Protein AF-A0A7U9R9S9-F1 (afdb_monomer)

Radius of gyration: 29.41 Å; Cα contacts (8 Å, |Δi|>4): 65; chains: 1; bounding box: 65×50×63 Å

pLDDT: mean 79.57, std 16.46, range [42.09, 96.12]

Sequence (60 aa):
MIAAPLSVAAMSPAPYALELSDVERKPDIDWQYKVIDGVLYRRLYNYSTKTPLTDWEIVP

Mean predicted aligned error: 14.35 Å

Foldseek 3Di:
DDDDDDDDPPPPPDPPPPPPPPPPDDFDWDWDWDADPNWIWIFIAGPRVRDTPDDIDTDD

Solvent-accessible surface area (backbone atoms only — not comparable to full-atom values): 4143 Å² total; per-residue (Å²): 135,83,82,84,81,86,73,84,79,76,79,69,77,74,80,80,73,75,80,74,69,78,75,80,71,74,74,48,65,49,79,45,74,50,74,56,98,90,44,43,29,36,26,44,31,29,68,70,79,72,41,71,77,46,70,82,41,80,56,132

Nearest PDB structures (foldseek):
  8fnh-assembly1_G  TM=5.214E-01  e=1.366E+00  Homo sapiens
  4flz-assembly1_A  TM=5.350E-01  e=1.366E+00  Pyrococcus abyssi GE5
  7u32-assembly1_F  TM=5.143E-01  e=2.878E+00  Visna/maedi virus EV1 KV1772
  4p57-assembly2_D  TM=2.625E-01  e=9.365E+00  Homo sapiens

Secondary structure (DSSP, 8-state):
------------------------PPP-EEEEEEEETTEEEEEEEETTTTEESS--EE--

Structure (mmCIF, N/CA/C/O backbone):
data_AF-A0A7U9R9S9-F1
#
_entry.id   AF-A0A7U9R9S9-F1
#
loop_
_atom_site.group_PDB
_atom_site.id
_atom_site.type_symbol
_atom_site.label_atom_id
_atom_site.label_alt_id
_atom_site.label_comp_id
_atom_site.label_asym_id
_atom_site.label_entity_id
_atom_site.label_seq_id
_atom_site.pdbx_PDB_ins_code
_atom_site.Cartn_x
_atom_site.Cartn_y
_atom_site.Cartn_z
_atom_site.occupancy
_atom_site.B_iso_or_equiv
_atom_site.auth_seq_id
_atom_site.auth_comp_id
_atom_site.auth_asym_id
_atom_site.auth_atom_id
_atom_site.pdbx_PDB_model_num
ATOM 1 N N . MET A 1 1 ? 53.548 -41.309 -47.725 1.00 42.09 1 MET A N 1
ATOM 2 C CA . MET A 1 1 ? 53.378 -40.271 -46.691 1.00 42.09 1 MET A CA 1
ATOM 3 C C . MET A 1 1 ? 52.223 -39.370 -47.116 1.00 42.09 1 MET A C 1
ATOM 5 O O . MET A 1 1 ? 52.350 -38.6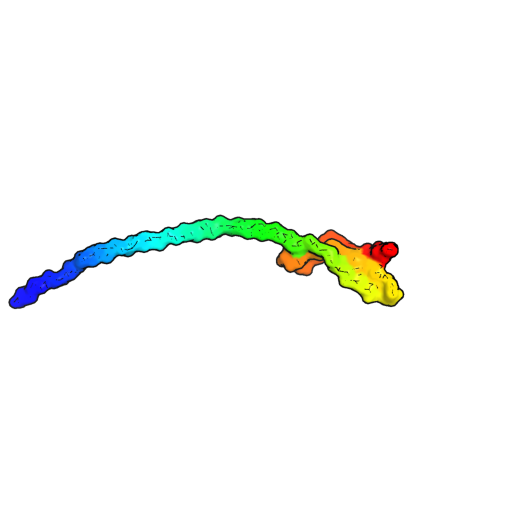53 -48.091 1.00 42.09 1 MET A O 1
ATOM 9 N N . ILE A 1 2 ? 51.073 -39.593 -46.473 1.00 47.56 2 ILE A N 1
ATOM 10 C CA . ILE A 1 2 ? 49.968 -38.684 -46.110 1.00 47.56 2 ILE A CA 1
ATOM 11 C C . ILE A 1 2 ? 49.763 -37.406 -46.956 1.00 47.56 2 ILE A C 1
ATOM 13 O O . ILE A 1 2 ? 50.508 -36.441 -46.820 1.00 47.56 2 ILE A O 1
ATOM 17 N N . ALA A 1 3 ? 48.682 -37.372 -47.746 1.00 53.47 3 ALA A N 1
ATOM 18 C CA . ALA A 1 3 ? 48.050 -36.125 -48.177 1.00 53.47 3 ALA A CA 1
ATOM 19 C C . ALA A 1 3 ? 47.212 -35.587 -47.006 1.00 53.47 3 ALA A C 1
ATOM 21 O O . ALA A 1 3 ? 46.388 -36.315 -46.450 1.00 53.47 3 ALA A O 1
ATOM 22 N N . ALA A 1 4 ? 47.463 -34.347 -46.594 1.00 61.47 4 ALA A N 1
ATOM 23 C CA . ALA A 1 4 ? 46.722 -33.703 -45.516 1.00 61.47 4 ALA A CA 1
ATOM 24 C C . ALA A 1 4 ? 45.255 -33.479 -45.924 1.00 61.47 4 ALA A C 1
ATOM 26 O O . ALA A 1 4 ? 45.014 -32.960 -47.015 1.00 61.47 4 ALA A O 1
ATOM 27 N N . PRO A 1 5 ? 44.268 -33.811 -45.077 1.00 66.94 5 PRO A N 1
ATOM 28 C CA . PRO A 1 5 ? 42.941 -33.244 -45.210 1.00 66.94 5 PRO A CA 1
ATOM 29 C C . PRO A 1 5 ? 42.827 -31.958 -44.373 1.00 66.94 5 PRO A C 1
ATOM 31 O O . PRO A 1 5 ? 43.703 -31.649 -43.565 1.00 66.94 5 PRO A O 1
ATOM 34 N N . LEU A 1 6 ? 41.659 -31.318 -44.500 1.00 52.62 6 LEU A N 1
ATOM 35 C CA . LEU A 1 6 ? 41.086 -30.226 -43.696 1.00 52.62 6 LEU A CA 1
ATOM 36 C C . LEU A 1 6 ? 41.292 -28.829 -44.321 1.00 52.62 6 LEU A C 1
ATOM 38 O O . LEU A 1 6 ? 42.381 -28.467 -44.732 1.00 52.62 6 LEU A O 1
ATOM 42 N N . SER A 1 7 ? 40.281 -27.973 -44.433 1.00 51.97 7 SER A N 1
ATOM 43 C CA . SER A 1 7 ? 39.079 -27.880 -43.612 1.00 51.97 7 SER A CA 1
ATOM 44 C C . SER A 1 7 ? 37.991 -27.159 -44.407 1.00 51.97 7 SER A C 1
ATOM 46 O O . SER A 1 7 ? 38.258 -26.105 -44.985 1.00 51.97 7 SER A O 1
ATOM 48 N N . VAL A 1 8 ? 36.770 -27.703 -44.448 1.00 58.34 8 VAL A N 1
ATOM 49 C CA . VAL A 1 8 ? 35.612 -26.907 -44.868 1.00 58.34 8 VAL A CA 1
ATOM 50 C C . VAL A 1 8 ? 35.514 -25.766 -43.861 1.00 58.34 8 VAL A C 1
ATOM 52 O O . VAL A 1 8 ? 35.384 -26.008 -42.661 1.00 58.34 8 VAL A O 1
ATOM 55 N N . ALA A 1 9 ? 35.701 -24.529 -44.316 1.00 54.62 9 ALA A N 1
ATOM 56 C CA . ALA A 1 9 ? 35.523 -23.368 -43.465 1.00 54.62 9 ALA A CA 1
ATOM 57 C C . ALA A 1 9 ? 34.073 -23.405 -42.977 1.00 54.62 9 ALA A C 1
ATOM 59 O O . ALA A 1 9 ? 33.142 -23.155 -43.743 1.00 54.62 9 ALA A O 1
ATOM 60 N N . ALA A 1 10 ? 33.888 -23.818 -41.723 1.00 58.12 10 ALA A N 1
ATOM 61 C CA . ALA A 1 10 ? 32.617 -23.748 -41.042 1.00 58.12 10 ALA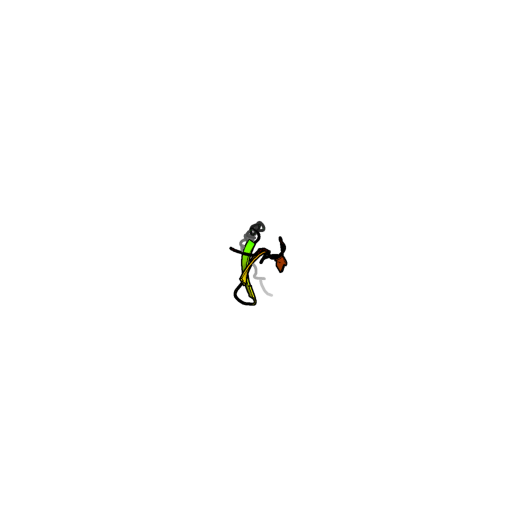 A CA 1
ATOM 62 C C . ALA A 1 10 ? 32.209 -22.277 -41.074 1.00 58.12 10 ALA A C 1
ATOM 64 O O . ALA A 1 10 ? 32.813 -21.441 -40.402 1.00 58.12 10 ALA A O 1
ATOM 65 N N . MET A 1 11 ? 31.229 -21.962 -41.918 1.00 54.50 11 MET A N 1
ATOM 66 C CA . MET A 1 11 ? 30.508 -20.705 -41.873 1.00 54.50 11 MET A CA 1
ATOM 67 C C . MET A 1 11 ? 29.864 -20.658 -40.489 1.00 54.50 11 MET A C 1
ATOM 69 O O . MET A 1 11 ? 28.798 -21.225 -40.275 1.00 54.50 11 MET A O 1
ATOM 73 N N . SER A 1 12 ? 30.569 -20.085 -39.520 1.00 62.16 12 SER A N 1
ATOM 74 C CA . SER A 1 12 ? 29.997 -19.764 -38.225 1.00 62.16 12 SER A CA 1
ATOM 75 C C . SER A 1 12 ? 29.016 -18.630 -38.505 1.00 62.16 12 SER A C 1
ATOM 77 O O . SER A 1 12 ? 29.480 -17.554 -38.898 1.00 62.16 12 SER A O 1
ATOM 79 N N . PRO A 1 13 ? 27.684 -18.822 -38.422 1.00 61.81 13 PRO A N 1
ATOM 80 C CA . PRO A 1 13 ? 26.811 -17.667 -38.452 1.00 61.81 13 PRO A CA 1
ATOM 81 C C . PRO A 1 13 ? 27.204 -16.832 -37.235 1.00 61.81 13 PRO A C 1
ATOM 83 O O . PRO A 1 13 ? 27.156 -17.318 -36.103 1.00 61.81 13 PRO A O 1
ATOM 86 N N . ALA A 1 14 ? 27.686 -15.613 -37.488 1.00 64.75 14 ALA A N 1
ATOM 87 C CA . ALA A 1 14 ? 27.991 -14.658 -36.435 1.00 64.75 14 ALA A CA 1
ATOM 88 C C . ALA A 1 14 ? 26.811 -14.649 -35.452 1.00 64.75 14 ALA A C 1
ATOM 90 O O . ALA A 1 14 ? 25.663 -14.621 -35.911 1.00 64.75 14 ALA A O 1
ATOM 91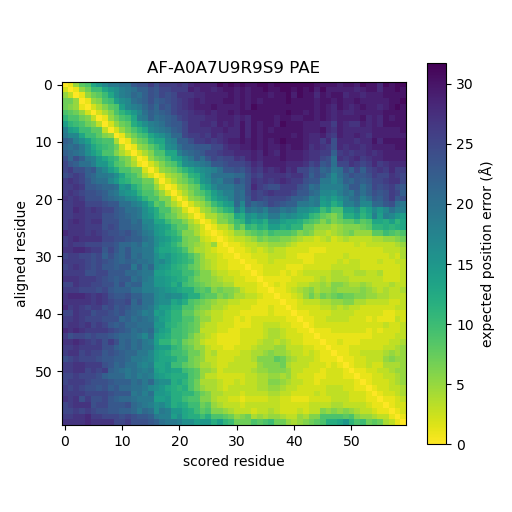 N N . PRO A 1 15 ? 27.045 -14.727 -34.130 1.00 62.31 15 PRO A N 1
ATOM 92 C CA . PRO A 1 15 ? 25.947 -14.661 -33.189 1.00 62.31 15 PRO A CA 1
ATOM 93 C C . PRO A 1 15 ? 25.290 -13.301 -33.400 1.00 62.31 15 PRO A C 1
ATOM 95 O O . PRO A 1 15 ? 25.922 -12.266 -33.198 1.00 62.31 15 PRO A O 1
ATOM 98 N N . TYR A 1 16 ? 24.044 -13.298 -33.872 1.00 62.47 16 TYR A N 1
ATOM 99 C CA . TYR A 1 16 ? 23.215 -12.104 -33.846 1.00 62.47 16 TYR A CA 1
ATOM 100 C C . TYR A 1 16 ? 22.993 -11.816 -32.365 1.00 62.47 16 TYR A C 1
ATOM 102 O O . TYR A 1 16 ? 22.096 -12.376 -31.736 1.00 62.47 16 TYR A O 1
ATOM 110 N N . ALA A 1 17 ? 23.896 -11.029 -31.785 1.00 64.50 17 ALA A N 1
ATOM 111 C CA . ALA A 1 17 ? 23.721 -10.464 -30.469 1.00 64.50 17 ALA A CA 1
ATOM 112 C C . ALA A 1 17 ? 22.473 -9.591 -30.572 1.00 64.50 17 ALA A C 1
ATOM 114 O O . ALA A 1 17 ? 22.479 -8.538 -31.208 1.00 64.50 17 ALA A O 1
ATOM 115 N N . LEU A 1 18 ? 21.364 -10.095 -30.034 1.00 66.25 18 LEU A N 1
ATOM 116 C CA . LEU A 1 18 ? 20.211 -9.262 -29.761 1.00 66.25 18 LEU A CA 1
ATOM 117 C C . LEU A 1 18 ? 20.697 -8.261 -28.719 1.00 66.25 18 LEU A C 1
ATOM 119 O O . LEU A 1 18 ? 20.858 -8.617 -27.553 1.00 66.25 18 LEU A O 1
ATOM 123 N N . GLU A 1 19 ? 21.006 -7.049 -29.173 1.00 67.19 19 GLU A N 1
ATOM 124 C CA . GLU A 1 19 ? 21.165 -5.877 -28.323 1.00 67.19 19 GLU A CA 1
ATOM 125 C C . GLU A 1 19 ? 19.862 -5.762 -27.525 1.00 67.19 19 GLU A C 1
ATOM 127 O O . GLU A 1 19 ? 18.851 -5.247 -28.006 1.00 67.19 19 GLU A O 1
ATOM 132 N N . LEU A 1 20 ? 19.850 -6.351 -26.328 1.00 67.31 20 LEU A N 1
ATOM 133 C CA . LEU A 1 20 ? 18.814 -6.144 -25.333 1.00 67.31 20 LEU A CA 1
ATOM 134 C C . LEU A 1 20 ? 18.980 -4.696 -24.895 1.00 67.31 20 LEU A C 1
ATOM 136 O O . LEU A 1 20 ? 19.635 -4.422 -23.898 1.00 67.31 20 LEU A O 1
ATOM 140 N N . SER A 1 21 ? 18.440 -3.763 -25.680 1.00 67.81 21 SER A N 1
ATOM 141 C CA . SER A 1 21 ? 18.232 -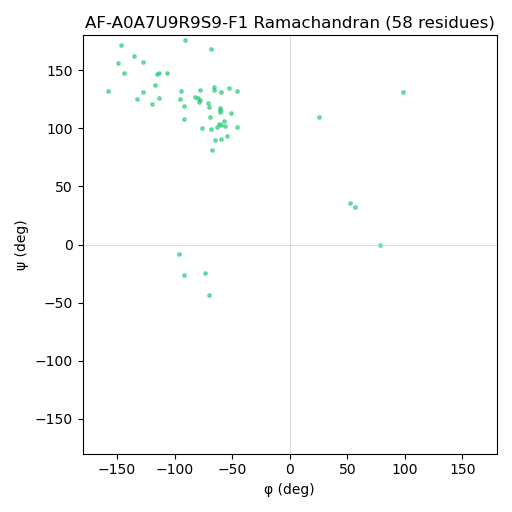2.396 -25.229 1.00 67.81 21 SER A CA 1
ATOM 142 C C . SER A 1 21 ? 17.498 -2.515 -23.904 1.00 67.81 21 SER A C 1
ATOM 144 O O . SER A 1 21 ? 16.384 -3.048 -23.905 1.00 67.81 21 SER A O 1
ATOM 146 N N . ASP A 1 22 ? 18.150 -2.134 -22.803 1.00 68.50 22 ASP A N 1
ATOM 147 C CA . ASP A 1 22 ? 17.583 -2.154 -21.460 1.00 68.50 22 ASP A CA 1
ATOM 148 C C . ASP A 1 22 ? 16.181 -1.554 -21.533 1.00 68.50 22 ASP A C 1
ATOM 150 O O . ASP A 1 22 ? 16.003 -0.343 -21.671 1.00 68.50 22 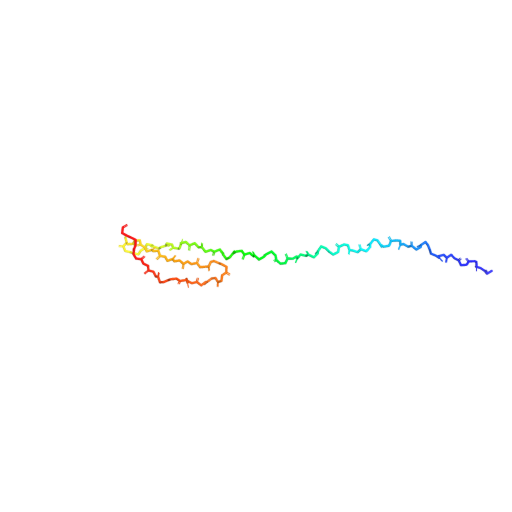ASP A O 1
ATOM 154 N N . VAL A 1 23 ? 15.168 -2.425 -21.543 1.00 71.44 23 VAL A N 1
ATOM 155 C CA . VAL A 1 23 ? 13.777 -1.994 -21.544 1.00 71.44 23 VAL A CA 1
ATOM 156 C C . VAL A 1 23 ? 13.593 -1.373 -20.178 1.00 71.44 23 VAL A C 1
ATOM 158 O O . VAL A 1 23 ? 13.462 -2.096 -19.188 1.00 71.44 23 VAL A O 1
ATOM 161 N N . GLU A 1 24 ? 13.662 -0.043 -20.127 1.00 70.75 24 GLU A N 1
ATOM 162 C CA . GLU A 1 24 ? 13.508 0.726 -18.904 1.00 70.75 24 GLU A CA 1
ATOM 163 C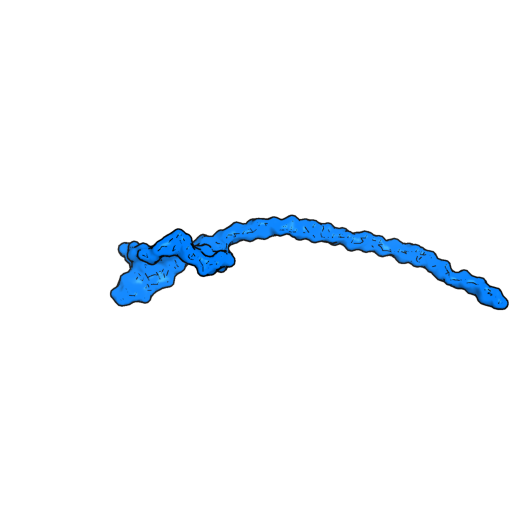 C . GLU A 1 24 ? 12.155 0.355 -18.297 1.00 7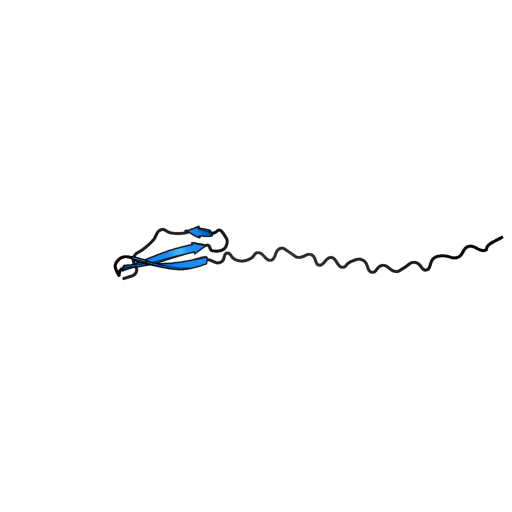0.75 24 GLU A C 1
ATOM 165 O O . GLU A 1 24 ? 11.082 0.729 -18.786 1.00 70.75 24 GLU A O 1
ATOM 170 N N . ARG A 1 25 ? 12.198 -0.493 -17.267 1.00 74.44 25 ARG A N 1
ATOM 171 C CA . ARG A 1 25 ? 10.991 -0.919 -16.577 1.00 74.44 25 ARG A CA 1
ATOM 172 C C . ARG A 1 25 ? 10.490 0.292 -15.821 1.00 74.44 25 ARG A C 1
ATOM 174 O O . ARG A 1 25 ? 11.178 0.796 -14.936 1.00 74.44 25 ARG A O 1
ATOM 181 N N . LYS A 1 26 ? 9.286 0.746 -16.169 1.00 80.31 26 LYS A N 1
ATOM 182 C CA . LYS A 1 26 ? 8.603 1.764 -15.374 1.00 80.31 26 LYS A CA 1
ATOM 183 C C . LYS A 1 26 ? 8.569 1.294 -13.917 1.00 80.31 26 LYS A C 1
ATOM 185 O O . LYS A 1 26 ? 8.273 0.116 -13.692 1.00 80.31 26 LYS A O 1
ATOM 190 N N . PRO A 1 27 ? 8.886 2.175 -12.953 1.00 84.12 27 PRO A N 1
ATOM 191 C CA . PRO A 1 27 ? 8.820 1.808 -11.554 1.00 84.12 27 PRO A CA 1
ATOM 192 C C . PRO A 1 27 ? 7.389 1.390 -11.219 1.00 84.12 27 PRO A C 1
ATOM 194 O O . PRO A 1 27 ? 6.426 2.071 -11.575 1.00 84.12 27 PRO A O 1
ATOM 197 N N . ASP A 1 28 ? 7.276 0.250 -10.556 1.00 90.69 28 ASP A N 1
ATOM 198 C CA . ASP A 1 28 ? 6.025 -0.296 -10.056 1.00 90.69 28 ASP A CA 1
ATOM 199 C C . ASP A 1 28 ? 5.646 0.504 -8.805 1.00 90.69 28 ASP A C 1
ATOM 201 O O . ASP A 1 28 ? 6.267 0.367 -7.748 1.00 90.69 28 ASP A O 1
ATOM 205 N N . ILE A 1 29 ? 4.730 1.455 -8.975 1.00 94.69 29 ILE A N 1
ATOM 206 C CA . ILE A 1 29 ? 4.282 2.370 -7.927 1.00 94.69 29 ILE A CA 1
ATOM 207 C C . ILE A 1 29 ? 2.787 2.157 -7.742 1.00 94.69 29 ILE A C 1
ATOM 209 O O . ILE A 1 29 ? 2.017 2.383 -8.675 1.00 94.69 29 ILE A O 1
ATOM 213 N N . ASP A 1 30 ? 2.387 1.781 -6.531 1.00 94.00 30 ASP A N 1
ATOM 214 C CA . ASP A 1 30 ? 0.983 1.560 -6.189 1.00 94.00 30 ASP A CA 1
ATOM 215 C C . ASP A 1 30 ? 0.696 1.946 -4.728 1.00 94.00 30 ASP A C 1
ATOM 217 O O . ASP A 1 30 ? 1.595 2.273 -3.939 1.00 94.00 30 ASP A O 1
ATOM 221 N N . TRP A 1 31 ? -0.582 1.946 -4.368 1.00 94.19 31 TRP A N 1
ATOM 222 C CA . TRP A 1 31 ? -1.064 2.226 -3.029 1.00 94.19 31 TRP A CA 1
ATOM 223 C C . TRP A 1 31 ? -0.893 1.015 -2.120 1.00 94.19 31 TRP A C 1
ATOM 225 O O . TRP A 1 31 ? -1.451 -0.058 -2.337 1.00 94.19 31 TRP A O 1
ATOM 235 N N . GLN A 1 32 ? -0.167 1.221 -1.027 1.00 94.38 32 GLN A N 1
ATOM 236 C CA . GLN A 1 32 ? -0.103 0.265 0.063 1.00 94.38 32 GLN A CA 1
ATOM 237 C C . GLN A 1 32 ? -1.139 0.635 1.116 1.00 94.38 32 GLN A C 1
ATOM 239 O O . GLN A 1 32 ? -1.193 1.787 1.544 1.00 94.38 32 GLN A O 1
ATOM 244 N N . TYR A 1 33 ? -1.913 -0.347 1.570 1.00 95.00 33 TYR A N 1
ATOM 245 C CA . TYR A 1 33 ? -2.954 -0.167 2.579 1.00 95.00 33 TYR A CA 1
ATOM 246 C C . TYR A 1 33 ? -2.598 -0.897 3.870 1.00 95.00 33 TYR A C 1
ATOM 248 O O . TYR A 1 33 ? -1.975 -1.960 3.849 1.00 95.00 33 TYR A O 1
ATOM 256 N N . LYS A 1 34 ? -3.017 -0.338 5.003 1.00 94.44 34 LYS A N 1
ATOM 257 C CA . LYS A 1 34 ? -2.973 -1.004 6.309 1.00 94.44 34 LYS A CA 1
ATOM 258 C C . LYS A 1 34 ? -4.192 -0.606 7.133 1.00 94.44 34 LYS A C 1
ATOM 260 O O . LYS A 1 34 ? -4.650 0.528 7.035 1.00 94.44 34 LYS A O 1
ATOM 265 N N . VAL A 1 35 ? -4.677 -1.511 7.974 1.00 94.56 35 VAL A N 1
ATOM 266 C CA . VAL A 1 35 ? -5.741 -1.219 8.944 1.00 94.56 35 VAL A CA 1
ATOM 267 C C . VAL A 1 35 ? -5.151 -1.328 10.342 1.00 94.56 35 VAL A C 1
ATOM 269 O O . VAL A 1 35 ? -4.544 -2.345 10.673 1.00 94.56 35 VAL A O 1
ATOM 272 N N . ILE A 1 36 ? -5.300 -0.275 11.142 1.00 94.44 36 ILE A N 1
ATOM 273 C CA . ILE A 1 36 ? -4.864 -0.228 12.543 1.00 94.44 36 ILE A CA 1
ATOM 274 C C . ILE A 1 36 ? -6.029 0.345 13.350 1.00 94.44 36 ILE A C 1
ATOM 276 O O . ILE A 1 36 ? -6.540 1.402 12.997 1.00 94.44 36 ILE A O 1
ATOM 280 N N . ASP A 1 37 ? -6.482 -0.373 14.381 1.00 92.56 37 ASP A N 1
ATOM 281 C CA . ASP A 1 37 ? -7.592 0.043 15.260 1.00 92.56 37 ASP A CA 1
ATOM 282 C C . ASP A 1 37 ? -8.887 0.431 14.517 1.00 92.56 37 ASP A C 1
ATOM 284 O O . ASP A 1 37 ? -9.610 1.346 14.900 1.00 92.56 37 ASP A O 1
ATOM 288 N N . GLY A 1 38 ? -9.181 -0.264 13.413 1.00 93.00 38 GLY A N 1
ATOM 289 C CA . GLY A 1 38 ? -10.353 0.009 12.572 1.00 93.00 38 GLY A CA 1
ATOM 290 C C . GLY A 1 38 ? -10.203 1.213 11.636 1.00 93.00 38 GLY A C 1
ATOM 291 O O . GLY A 1 38 ? -11.108 1.476 10.851 1.00 93.00 38 GLY A O 1
ATOM 292 N N . VAL A 1 39 ? -9.061 1.904 11.662 1.00 93.56 39 VAL A N 1
ATOM 293 C CA . VAL A 1 39 ? -8.745 3.015 10.759 1.00 93.56 39 VAL A CA 1
ATOM 294 C C . VAL A 1 39 ? -7.944 2.495 9.566 1.00 93.56 39 VAL A C 1
ATOM 296 O O . VAL A 1 39 ? -6.905 1.847 9.730 1.00 93.56 39 VAL A O 1
ATOM 299 N N . LEU A 1 40 ? -8.428 2.776 8.352 1.00 95.38 40 LEU A N 1
ATOM 300 C CA . LEU A 1 40 ? -7.726 2.473 7.107 1.00 95.38 40 LEU A CA 1
ATOM 301 C C . LEU A 1 40 ? -6.697 3.569 6.826 1.00 95.38 40 LEU A C 1
ATOM 303 O O . LEU A 1 40 ? -7.023 4.750 6.760 1.00 95.38 40 LEU A O 1
ATOM 307 N N . TYR A 1 41 ? -5.454 3.168 6.608 1.00 96.12 41 TYR A N 1
ATOM 308 C CA . TYR A 1 41 ? -4.387 4.045 6.154 1.00 96.12 41 TYR A CA 1
ATOM 309 C C . TYR A 1 41 ? -3.926 3.608 4.769 1.00 96.12 41 TYR A C 1
ATOM 311 O O . TYR A 1 41 ? -3.874 2.410 4.475 1.00 96.12 41 TYR A O 1
ATOM 319 N N . ARG A 1 42 ? -3.512 4.572 3.949 1.00 95.56 42 ARG A N 1
ATOM 320 C CA . ARG A 1 42 ? -2.832 4.330 2.674 1.00 95.56 42 ARG A CA 1
ATOM 321 C C . ARG A 1 42 ? -1.523 5.109 2.597 1.00 95.56 42 ARG A C 1
ATOM 323 O O . ARG A 1 42 ? -1.351 6.100 3.297 1.00 95.56 42 ARG A O 1
ATOM 330 N N . ARG A 1 43 ? -0.594 4.663 1.761 1.00 95.81 43 ARG A N 1
ATOM 331 C CA . ARG A 1 43 ? 0.576 5.442 1.332 1.00 95.81 43 ARG A CA 1
ATOM 332 C C . ARG A 1 43 ? 0.977 5.039 -0.073 1.00 95.81 43 ARG A C 1
ATOM 334 O O . ARG A 1 43 ? 0.728 3.900 -0.470 1.00 95.81 43 ARG A O 1
ATOM 341 N N . LEU A 1 44 ? 1.653 5.924 -0.789 1.00 95.62 44 LEU A N 1
ATOM 342 C CA . LEU A 1 44 ? 2.239 5.589 -2.075 1.00 95.62 44 LEU A CA 1
ATOM 343 C C . LEU A 1 44 ? 3.562 4.846 -1.855 1.00 95.62 44 LEU A C 1
ATOM 345 O O . LEU A 1 44 ? 4.444 5.319 -1.127 1.00 95.62 44 LEU A O 1
ATOM 349 N N . TYR A 1 45 ? 3.704 3.671 -2.462 1.00 95.81 45 TYR A N 1
ATOM 350 C CA . TYR A 1 45 ? 4.870 2.813 -2.290 1.00 95.81 45 TYR A CA 1
ATOM 351 C C . TYR A 1 45 ? 5.457 2.426 -3.644 1.00 95.81 45 TYR A C 1
ATOM 353 O O . TYR A 1 45 ? 4.741 1.997 -4.544 1.00 95.81 45 TYR A O 1
ATOM 361 N N . ASN A 1 46 ? 6.773 2.574 -3.782 1.00 94.31 46 ASN A N 1
ATOM 362 C CA . ASN A 1 46 ? 7.498 2.100 -4.950 1.00 94.31 46 ASN A CA 1
ATOM 363 C C . ASN A 1 46 ? 7.994 0.675 -4.677 1.00 94.31 46 ASN A C 1
ATOM 365 O O . ASN A 1 46 ? 8.911 0.462 -3.880 1.00 94.31 46 ASN A O 1
ATOM 369 N N . TYR A 1 47 ? 7.385 -0.304 -5.337 1.00 90.88 47 TYR A N 1
ATOM 370 C CA . TYR A 1 47 ? 7.724 -1.719 -5.235 1.00 90.88 47 TYR A CA 1
ATOM 371 C C . TYR A 1 47 ? 9.027 -2.067 -5.960 1.00 90.88 47 TYR A C 1
ATOM 373 O O . TYR A 1 47 ? 9.701 -3.020 -5.566 1.00 90.88 47 TYR A O 1
ATOM 381 N N . SER A 1 48 ? 9.436 -1.279 -6.961 1.00 90.12 48 SER A N 1
ATOM 382 C CA . SER A 1 48 ? 10.725 -1.460 -7.638 1.00 90.12 48 SER A CA 1
ATOM 383 C C . SER A 1 48 ? 11.911 -1.088 -6.748 1.00 90.12 48 SER A C 1
ATOM 385 O O . SER A 1 48 ? 12.886 -1.833 -6.688 1.00 90.12 48 SER A O 1
ATOM 387 N N . THR A 1 49 ? 11.831 0.027 -6.019 1.00 92.19 49 THR A N 1
ATOM 388 C CA . THR A 1 49 ? 12.905 0.491 -5.118 1.00 92.19 49 THR A CA 1
ATOM 389 C C . THR A 1 49 ? 12.701 0.068 -3.666 1.00 92.19 49 THR A C 1
ATOM 391 O O . THR A 1 49 ? 13.598 0.245 -2.846 1.00 92.19 49 THR A O 1
ATOM 394 N N . LYS A 1 50 ? 11.539 -0.510 -3.337 1.00 90.94 50 LYS A N 1
ATOM 395 C CA . LYS A 1 50 ? 11.116 -0.869 -1.973 1.00 90.94 50 LYS A CA 1
ATOM 396 C C . LYS A 1 50 ? 11.126 0.320 -1.009 1.00 90.94 50 LYS A C 1
ATOM 398 O O . LYS A 1 50 ? 11.355 0.156 0.193 1.00 90.94 50 LYS A O 1
ATOM 403 N N . THR A 1 51 ? 10.841 1.515 -1.518 1.00 90.88 51 THR A N 1
ATOM 404 C CA . THR A 1 51 ? 10.820 2.747 -0.724 1.00 90.88 51 THR A CA 1
ATOM 405 C C . THR A 1 51 ? 9.422 3.360 -0.691 1.00 90.88 51 THR A C 1
ATOM 407 O O . THR A 1 51 ? 8.755 3.429 -1.728 1.00 90.88 51 THR A O 1
ATOM 410 N N . PRO A 1 52 ? 8.964 3.843 0.477 1.00 93.62 52 PRO A N 1
ATOM 411 C CA . PRO A 1 52 ? 7.773 4.677 0.528 1.00 93.62 52 PRO A CA 1
ATOM 412 C C . PRO A 1 52 ? 8.045 6.000 -0.193 1.00 93.62 52 PRO A C 1
ATOM 414 O O . PRO A 1 52 ? 9.107 6.594 -0.017 1.00 93.62 52 PRO A O 1
ATOM 417 N N . LEU A 1 53 ? 7.093 6.439 -1.012 1.00 93.31 53 LEU A N 1
ATOM 418 C CA . LEU A 1 53 ? 7.132 7.752 -1.660 1.00 93.31 53 LEU A CA 1
ATOM 419 C C . LEU A 1 53 ? 6.417 8.810 -0.819 1.00 93.31 53 LEU A C 1
ATOM 421 O O . LEU A 1 53 ? 6.749 9.988 -0.908 1.00 93.31 53 LEU A O 1
ATOM 425 N N . THR A 1 54 ? 5.456 8.387 0.004 1.00 93.75 54 THR A N 1
ATOM 426 C CA . THR A 1 54 ? 4.724 9.251 0.931 1.00 93.75 54 THR A CA 1
ATOM 427 C C . THR A 1 54 ? 4.594 8.603 2.306 1.00 93.75 54 THR A C 1
ATOM 429 O O . THR A 1 54 ? 4.730 7.383 2.469 1.00 93.75 54 THR A O 1
ATOM 432 N N . ASP A 1 55 ? 4.285 9.432 3.299 1.00 94.50 55 ASP A N 1
ATOM 433 C CA . ASP A 1 55 ? 3.850 8.978 4.613 1.00 94.50 55 ASP A CA 1
ATOM 434 C C . ASP A 1 55 ? 2.458 8.331 4.561 1.00 94.50 55 ASP A C 1
ATOM 436 O O . ASP A 1 55 ? 1.745 8.391 3.555 1.00 94.50 55 ASP A O 1
ATOM 440 N N . TRP A 1 56 ? 2.090 7.672 5.660 1.00 94.69 56 TRP A N 1
ATOM 441 C CA . TRP A 1 56 ? 0.757 7.104 5.832 1.00 94.69 56 TRP A CA 1
ATOM 442 C C . TRP A 1 56 ? -0.278 8.209 6.031 1.00 94.69 56 TRP A C 1
ATOM 444 O O . TRP A 1 56 ? -0.205 8.958 7.001 1.00 94.69 56 TRP A O 1
ATOM 454 N N . GLU A 1 57 ? -1.280 8.247 5.161 1.00 94.12 57 GLU A N 1
ATOM 455 C CA . GLU A 1 57 ? -2.465 9.091 5.292 1.00 94.12 57 GLU A CA 1
ATOM 456 C C . GLU A 1 57 ? -3.682 8.242 5.685 1.00 94.12 57 GLU A C 1
ATOM 458 O O . GLU A 1 57 ? -3.779 7.065 5.325 1.00 94.12 57 GLU A O 1
ATOM 463 N N . ILE A 1 58 ? -4.601 8.830 6.451 1.00 93.75 58 ILE A N 1
ATOM 464 C CA . ILE A 1 58 ? -5.864 8.187 6.832 1.00 93.75 58 ILE A CA 1
ATOM 465 C C . ILE A 1 58 ? -6.821 8.267 5.645 1.00 93.75 58 ILE 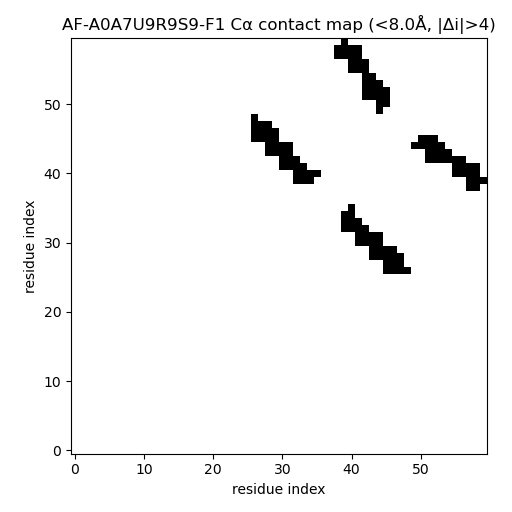A C 1
ATOM 467 O O . ILE A 1 58 ? -6.987 9.33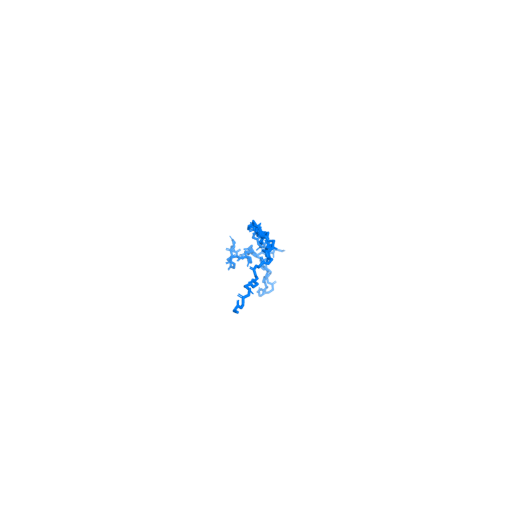1 5.048 1.00 93.75 58 ILE A O 1
ATOM 471 N N . VAL A 1 59 ? -7.461 7.147 5.326 1.00 89.38 59 VAL A N 1
ATOM 472 C CA . VAL A 1 59 ? -8.545 7.089 4.349 1.00 89.38 59 VAL A CA 1
ATOM 473 C C . VAL A 1 59 ? -9.865 7.273 5.107 1.00 89.38 59 VAL A C 1
ATOM 475 O O . VAL A 1 59 ? -10.130 6.472 6.008 1.00 89.38 59 VAL A O 1
ATOM 478 N N . PRO A 1 60 ? -10.645 8.329 4.806 1.00 79.94 60 PRO A N 1
ATOM 479 C CA . PRO A 1 60 ? -11.955 8.551 5.414 1.00 79.94 60 PRO A CA 1
ATOM 480 C C . PRO A 1 60 ? -13.012 7.556 4.922 1.00 79.94 60 PRO A C 1
ATOM 482 O O . PRO A 1 60 ? -12.867 7.031 3.792 1.00 79.94 60 PRO A O 1
#